Protein AF-A0A1P8F8S3-F1 (afdb_monomer_lite)

Organism: NCBI:txid1839801

Radius of gyration: 12.59 Å; chains: 1; bounding box: 38×30×22 Å

Secondary structure (DSSP, 8-state):
-----------HHHHHHHHHHHHHHTTSS-GGG-HHHHHHHHHS-HHHHHHHHHS-----

Sequence (60 aa):
MGGDGCMPSTSKKQQKVMCIAESIKKGKTPAGYSRQAAKIAGSMSEEQLKEFCETPVREQ

InterPro domains:
  IPR021553 Protein of unknwon function DUF3008 [PF11450] (10-58)

Foldseek 3Di:
DDCPPPPPLCDPVNLVLLLQLLCCLVVNHPCVVDVSSVVVVVVDDSVVSVCSNPDDNDDD

pLDDT: mean 78.38, std 18.52, range [37.41, 94.0]

Structure (mmCIF, N/CA/C/O backbone):
data_AF-A0A1P8F8S3-F1
#
_entry.id   AF-A0A1P8F8S3-F1
#
loop_
_atom_site.group_PDB
_atom_site.id
_atom_site.type_symbol
_atom_site.label_atom_id
_atom_site.label_alt_id
_atom_site.label_comp_id
_atom_site.label_asym_id
_atom_site.label_entity_id
_atom_site.label_seq_id
_atom_site.pdbx_PDB_ins_code
_atom_site.Cartn_x
_atom_site.Cartn_y
_atom_site.Cartn_z
_atom_site.occupancy
_atom_site.B_iso_or_equiv
_atom_site.auth_seq_id
_atom_site.auth_comp_id
_atom_site.auth_asym_id
_atom_site.auth_atom_id
_atom_site.pdbx_PDB_model_num
ATOM 1 N N . MET A 1 1 ? 28.092 -23.473 -1.404 1.00 40.56 1 MET A N 1
ATOM 2 C CA . MET A 1 1 ? 27.459 -22.841 -0.225 1.00 40.56 1 MET A CA 1
ATOM 3 C C . MET A 1 1 ? 27.488 -21.350 -0.506 1.00 40.56 1 MET A C 1
ATOM 5 O O . MET A 1 1 ? 28.568 -20.798 -0.561 1.00 40.56 1 MET A O 1
ATOM 9 N N . GLY A 1 2 ? 26.429 -20.728 -1.007 1.00 45.62 2 GLY A N 1
ATOM 10 C CA . GLY A 1 2 ? 25.141 -20.546 -0.347 1.00 45.62 2 GLY A CA 1
ATOM 11 C C . GLY A 1 2 ? 24.988 -19.033 -0.192 1.00 45.62 2 GLY A C 1
ATOM 12 O O . GLY A 1 2 ? 25.656 -18.439 0.642 1.00 45.62 2 GLY A O 1
ATOM 13 N N . GLY A 1 3 ? 24.211 -18.415 -1.073 1.00 39.97 3 GLY A N 1
ATOM 14 C CA . GLY A 1 3 ? 24.053 -16.966 -1.137 1.00 39.97 3 GLY A CA 1
ATOM 15 C C . GLY A 1 3 ? 22.991 -16.598 -2.159 1.00 39.97 3 GLY A C 1
ATOM 16 O O . GLY A 1 3 ? 23.223 -15.749 -3.010 1.00 39.97 3 GLY A O 1
ATOM 17 N N . ASP A 1 4 ? 21.867 -17.315 -2.105 1.00 39.44 4 ASP A N 1
ATOM 18 C CA . ASP A 1 4 ? 20.608 -16.973 -2.761 1.00 39.44 4 ASP A CA 1
ATOM 19 C C . ASP A 1 4 ? 20.115 -15.654 -2.145 1.00 39.44 4 ASP A C 1
ATOM 21 O O . ASP A 1 4 ? 19.324 -15.609 -1.205 1.00 39.44 4 ASP A O 1
ATOM 25 N N . GLY A 1 5 ? 20.731 -14.555 -2.575 1.00 37.41 5 GLY A N 1
ATOM 26 C CA . GLY A 1 5 ? 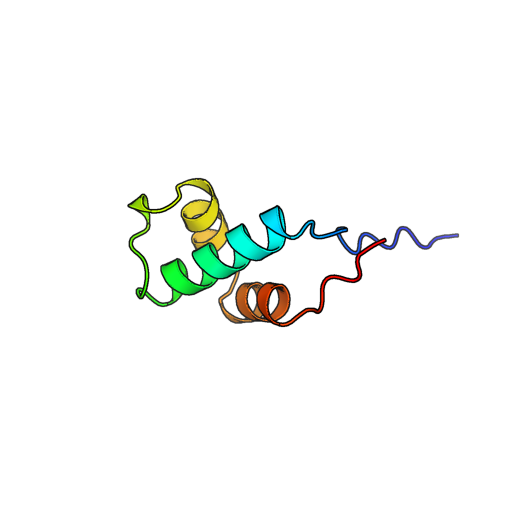20.363 -13.208 -2.188 1.00 37.41 5 GLY A CA 1
ATOM 27 C C . GLY A 1 5 ? 19.110 -12.817 -2.948 1.00 37.41 5 GLY A C 1
ATOM 28 O O . GLY A 1 5 ? 19.187 -12.016 -3.875 1.00 37.41 5 GLY A O 1
ATOM 29 N N . CYS A 1 6 ? 17.966 -13.383 -2.562 1.00 38.16 6 CYS A N 1
ATOM 30 C CA . CYS A 1 6 ? 16.634 -12.866 -2.865 1.00 38.16 6 CYS A CA 1
ATOM 31 C C . CYS A 1 6 ? 16.467 -11.449 -2.273 1.00 38.16 6 CYS A C 1
ATOM 33 O O . CYS A 1 6 ? 15.614 -11.212 -1.426 1.00 38.16 6 CYS A O 1
ATOM 35 N N . MET A 1 7 ? 17.272 -10.473 -2.698 1.00 46.06 7 MET A N 1
ATOM 36 C CA . MET A 1 7 ? 16.801 -9.097 -2.727 1.00 46.06 7 MET A CA 1
ATOM 37 C C . MET A 1 7 ? 15.926 -9.037 -3.973 1.00 46.06 7 MET A C 1
ATOM 39 O O . MET A 1 7 ? 16.460 -9.149 -5.081 1.00 46.06 7 MET A O 1
ATOM 43 N N . PRO A 1 8 ? 14.588 -8.967 -3.842 1.00 48.75 8 PRO A N 1
ATOM 44 C CA . PRO A 1 8 ? 13.750 -8.869 -5.019 1.00 48.75 8 PRO A CA 1
ATOM 45 C C . PRO A 1 8 ? 14.231 -7.633 -5.772 1.00 48.75 8 PRO A C 1
ATOM 47 O O . PRO A 1 8 ? 14.285 -6.547 -5.198 1.00 48.75 8 PRO A O 1
ATOM 50 N N . SER A 1 9 ? 14.630 -7.797 -7.034 1.00 52.09 9 SER A N 1
ATOM 51 C CA . SER A 1 9 ? 14.753 -6.675 -7.962 1.00 52.09 9 SER A CA 1
ATOM 52 C C . SER A 1 9 ? 13.371 -6.036 -8.049 1.00 52.09 9 SER A C 1
ATOM 54 O O . SER A 1 9 ? 12.553 -6.393 -8.899 1.00 52.09 9 SER A O 1
ATOM 56 N N . THR A 1 10 ? 13.060 -5.146 -7.109 1.00 59.91 10 THR A N 1
ATOM 57 C CA . THR A 1 10 ? 11.805 -4.419 -7.057 1.00 59.91 10 THR A CA 1
ATOM 58 C C . THR A 1 10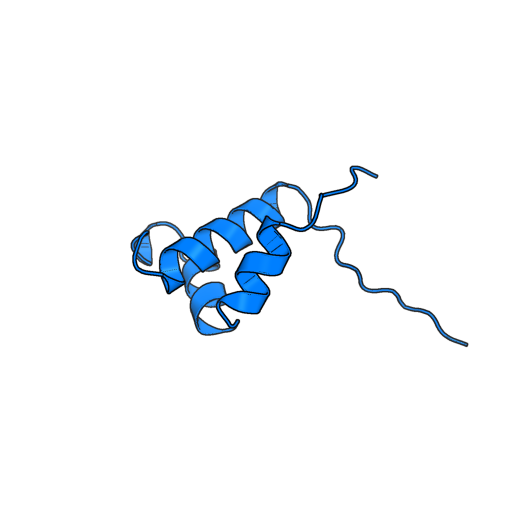 ? 11.846 -3.437 -8.202 1.00 59.91 10 THR A C 1
ATOM 60 O O . THR A 1 10 ? 12.282 -2.298 -8.089 1.00 59.91 10 THR A O 1
ATOM 63 N N . SER A 1 11 ? 11.382 -3.900 -9.361 1.00 71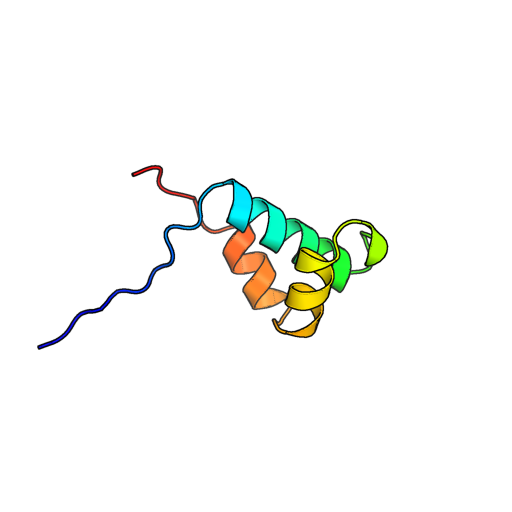.19 11 SER A N 1
ATOM 64 C CA . SER A 1 11 ? 11.062 -3.020 -10.475 1.00 71.19 11 SER A CA 1
ATOM 65 C C . SER A 1 11 ? 10.242 -1.845 -9.939 1.00 71.19 11 SER A C 1
ATOM 67 O O . SER A 1 11 ? 9.369 -2.051 -9.093 1.00 71.19 11 SER A O 1
ATOM 69 N N . LYS A 1 12 ? 10.443 -0.630 -10.467 1.00 76.75 12 LYS A N 1
ATOM 70 C CA . LYS A 1 12 ? 9.699 0.589 -10.065 1.00 76.75 12 LYS A CA 1
ATOM 71 C C . LYS A 1 12 ? 8.182 0.353 -9.921 1.00 76.75 12 LYS A C 1
ATOM 73 O O . LYS A 1 12 ? 7.520 0.939 -9.069 1.00 76.75 12 LYS A O 1
ATOM 78 N N . LYS A 1 13 ? 7.626 -0.564 -10.724 1.00 81.19 13 LYS A N 1
ATOM 79 C CA . LYS A 1 13 ? 6.231 -1.030 -10.648 1.00 81.19 13 LYS A CA 1
ATOM 80 C C . LYS A 1 13 ? 5.886 -1.744 -9.331 1.00 81.19 13 LYS A C 1
ATOM 82 O O . LYS A 1 13 ? 4.855 -1.429 -8.748 1.00 81.19 13 LYS A O 1
ATOM 87 N N . GLN A 1 14 ? 6.717 -2.672 -8.855 1.00 82.62 14 GLN A N 1
ATOM 88 C CA . GLN A 1 14 ? 6.520 -3.343 -7.565 1.00 82.62 14 GLN A CA 1
ATOM 89 C C . GLN A 1 14 ? 6.664 -2.366 -6.401 1.00 82.62 14 GLN A C 1
ATOM 91 O O . GLN A 1 14 ? 5.798 -2.354 -5.532 1.00 82.62 14 GLN A O 1
ATOM 96 N N . GLN A 1 15 ? 7.682 -1.499 -6.421 1.00 85.31 15 GLN A N 1
ATOM 97 C CA . GLN A 1 15 ? 7.838 -0.468 -5.391 1.00 85.31 15 GLN A CA 1
ATOM 98 C C . GLN A 1 15 ? 6.593 0.423 -5.304 1.00 85.31 15 GLN A C 1
ATOM 100 O O . GLN A 1 15 ? 6.060 0.652 -4.222 1.00 85.31 15 GLN A O 1
ATOM 105 N N . LYS A 1 16 ? 6.054 0.848 -6.452 1.00 88.19 16 LYS A N 1
ATOM 106 C CA . LYS A 1 16 ? 4.816 1.631 -6.496 1.00 88.19 16 LYS A CA 1
ATOM 107 C C . LYS A 1 16 ? 3.640 0.899 -5.843 1.00 88.19 16 LYS A C 1
ATOM 109 O O . LYS A 1 16 ? 2.883 1.516 -5.102 1.00 88.19 16 LYS A O 1
ATOM 114 N N . VAL A 1 17 ? 3.486 -0.403 -6.089 1.00 90.50 17 VAL A N 1
ATOM 115 C CA . VAL A 1 17 ? 2.429 -1.211 -5.458 1.00 90.50 17 VAL A CA 1
ATOM 116 C C . VAL A 1 17 ? 2.628 -1.300 -3.941 1.00 90.50 17 VAL A C 1
ATOM 118 O O . VAL A 1 17 ? 1.646 -1.164 -3.214 1.00 90.50 17 VAL A O 1
ATOM 121 N N . MET A 1 18 ? 3.867 -1.449 -3.464 1.00 91.06 18 MET A N 1
ATOM 122 C CA . MET A 1 18 ? 4.179 -1.439 -2.028 1.00 91.06 18 MET A CA 1
ATOM 123 C C . MET A 1 18 ? 3.839 -0.090 -1.379 1.00 91.06 18 MET A C 1
ATOM 125 O O . MET A 1 18 ? 3.217 -0.063 -0.322 1.00 91.06 18 MET A O 1
ATOM 129 N N . CYS A 1 19 ? 4.114 1.033 -2.048 1.00 90.75 19 CYS A N 1
ATOM 130 C CA . CYS A 1 19 ? 3.755 2.358 -1.527 1.00 90.75 19 CYS A CA 1
ATOM 131 C C . CYS A 1 19 ? 2.261 2.643 -1.512 1.00 90.75 19 CYS A C 1
ATOM 133 O O . CYS A 1 19 ? 1.743 3.292 -0.598 1.00 90.75 19 CYS A O 1
ATOM 135 N N . ILE A 1 20 ? 1.537 2.120 -2.498 1.00 92.19 20 ILE A N 1
ATOM 136 C CA . ILE A 1 20 ? 0.078 2.161 -2.475 1.00 92.19 20 ILE A CA 1
ATOM 137 C C . ILE A 1 20 ? -0.435 1.296 -1.317 1.00 92.19 20 ILE A C 1
ATOM 139 O O . ILE A 1 20 ? -1.361 1.703 -0.623 1.00 92.19 20 ILE A O 1
ATOM 143 N N . ALA A 1 21 ? 0.176 0.135 -1.070 1.00 93.62 21 ALA A N 1
ATOM 144 C CA . ALA A 1 21 ? -0.200 -0.738 0.037 1.00 93.62 21 ALA A CA 1
ATOM 145 C C . ALA A 1 21 ? 0.042 -0.061 1.395 1.00 93.62 21 ALA A C 1
ATOM 147 O O . ALA A 1 21 ? -0.842 -0.098 2.247 1.00 93.62 21 ALA A O 1
ATOM 148 N N . GLU A 1 22 ? 1.171 0.632 1.574 1.00 94.00 22 GLU A N 1
ATOM 149 C CA . GLU A 1 22 ? 1.435 1.457 2.761 1.00 94.00 22 GLU A CA 1
ATOM 150 C C . GLU A 1 22 ? 0.338 2.512 2.957 1.00 94.00 22 GLU A C 1
ATOM 152 O O . GLU A 1 22 ? -0.240 2.641 4.036 1.00 94.00 22 GLU A O 1
ATOM 157 N N . SER A 1 23 ? -0.00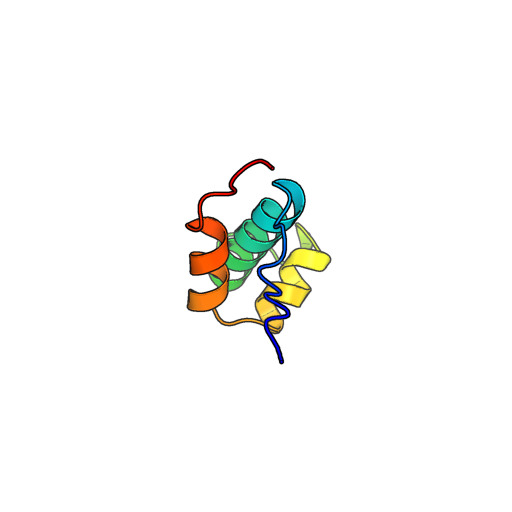5 3.229 1.883 1.00 93.38 23 SER A N 1
ATOM 158 C CA . SER A 1 23 ? -1.029 4.277 1.912 1.00 93.38 23 SER A CA 1
ATOM 159 C C . SER A 1 23 ? -2.419 3.723 2.241 1.00 93.38 23 SER A C 1
ATOM 161 O O . SER A 1 23 ? -3.184 4.375 2.954 1.00 93.38 23 SER A O 1
ATOM 163 N N . ILE A 1 24 ? -2.739 2.513 1.766 1.00 93.75 24 ILE A N 1
ATOM 164 C CA . ILE A 1 24 ? -3.971 1.797 2.121 1.00 93.75 24 ILE A CA 1
ATOM 165 C C . ILE A 1 24 ? -3.954 1.397 3.595 1.00 93.75 24 ILE A C 1
ATOM 167 O O . ILE A 1 24 ? -4.938 1.621 4.296 1.00 93.75 24 ILE A O 1
ATOM 171 N N . LYS A 1 25 ? -2.836 0.853 4.089 1.00 92.19 25 LYS A N 1
ATOM 172 C CA . LYS A 1 25 ? -2.700 0.436 5.489 1.00 92.19 25 LYS A CA 1
ATOM 173 C C . LYS A 1 25 ? -2.839 1.616 6.457 1.00 92.19 25 LYS A C 1
ATOM 175 O O . LYS A 1 25 ? -3.496 1.483 7.481 1.00 92.19 25 LYS A O 1
ATOM 180 N N . LYS A 1 26 ? -2.311 2.785 6.078 1.00 91.00 26 LYS A N 1
ATOM 181 C CA . LYS A 1 26 ? -2.453 4.062 6.802 1.00 91.00 26 LYS A CA 1
ATOM 182 C C . LYS A 1 26 ? -3.839 4.707 6.677 1.00 91.00 26 LYS A C 1
ATOM 184 O O . LYS A 1 26 ? -4.056 5.779 7.233 1.00 91.00 26 LYS A O 1
ATOM 189 N N . GLY A 1 27 ? -4.755 4.126 5.899 1.00 90.62 27 GLY A N 1
ATOM 190 C CA . GLY A 1 27 ? -6.090 4.683 5.656 1.00 90.62 27 GLY A CA 1
ATOM 191 C C . GLY A 1 27 ? -6.112 5.938 4.775 1.00 90.62 27 GLY A C 1
ATOM 192 O O . GLY A 1 27 ? -7.156 6.566 4.632 1.00 90.62 27 GLY A O 1
ATOM 193 N N . LYS A 1 28 ? -4.985 6.309 4.154 1.00 91.31 28 LYS A N 1
ATOM 194 C CA . LYS A 1 28 ? -4.887 7.460 3.237 1.00 91.31 28 LYS A CA 1
ATOM 195 C C . LYS A 1 28 ? -5.425 7.144 1.844 1.00 91.31 28 LYS A C 1
ATOM 197 O O . LYS A 1 28 ? -5.780 8.045 1.091 1.00 91.31 28 LYS A O 1
ATOM 202 N N . THR A 1 29 ? -5.448 5.866 1.475 1.00 93.00 29 THR A N 1
ATOM 203 C CA . THR A 1 29 ? -5.933 5.389 0.180 1.00 93.00 29 THR A CA 1
ATOM 204 C C . THR A 1 29 ? -6.996 4.314 0.395 1.00 93.00 29 THR A C 1
ATOM 206 O O . THR A 1 29 ? -6.781 3.399 1.188 1.00 93.00 29 THR A O 1
ATOM 209 N N . PRO A 1 30 ? -8.144 4.371 -0.298 1.00 90.81 30 PRO A N 1
ATOM 210 C CA . PRO A 1 30 ? -9.151 3.327 -0.173 1.00 90.81 30 PRO A CA 1
ATOM 211 C C . PRO A 1 30 ? -8.629 2.001 -0.742 1.00 90.81 30 PRO A C 1
ATOM 213 O O . PRO A 1 30 ? -8.016 1.971 -1.808 1.00 90.81 30 PRO A O 1
ATOM 216 N N . ALA A 1 31 ? -8.941 0.881 -0.084 1.00 87.75 31 ALA A N 1
ATOM 217 C CA . ALA A 1 31 ? -8.549 -0.463 -0.532 1.00 87.75 31 ALA A CA 1
ATOM 218 C C . ALA A 1 31 ? -9.034 -0.806 -1.960 1.00 87.75 31 ALA A C 1
ATOM 220 O O . ALA A 1 31 ? -8.432 -1.627 -2.651 1.00 87.75 31 ALA A O 1
ATOM 221 N N . GLY A 1 32 ? -10.096 -0.143 -2.433 1.00 90.44 32 GLY A N 1
ATOM 222 C CA . GLY A 1 32 ? -10.594 -0.265 -3.805 1.00 90.44 32 GLY A CA 1
ATOM 223 C C . GLY A 1 32 ? -9.680 0.341 -4.877 1.00 90.44 32 GLY A C 1
ATOM 224 O O . GLY A 1 32 ? -9.815 -0.017 -6.042 1.00 90.44 32 GLY A O 1
ATOM 225 N N . TYR A 1 33 ? -8.731 1.210 -4.506 1.00 91.00 33 TYR A N 1
ATOM 226 C CA . TYR A 1 33 ? -7.800 1.844 -5.446 1.00 91.00 33 TYR A CA 1
ATOM 227 C C . TYR A 1 33 ? -6.893 0.822 -6.143 1.00 91.00 33 TYR A C 1
ATOM 229 O O . TYR A 1 33 ? -6.588 0.943 -7.326 1.00 91.00 33 TYR A O 1
ATOM 237 N N . SER A 1 34 ? -6.472 -0.216 -5.416 1.00 90.50 34 SER A N 1
ATOM 238 C CA . SER A 1 34 ? -5.724 -1.332 -5.985 1.00 90.50 34 SER A CA 1
ATOM 239 C C . SER A 1 34 ? -5.944 -2.589 -5.158 1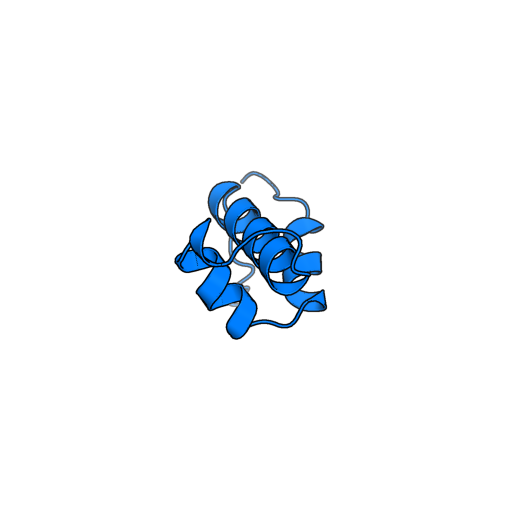.00 90.50 34 SER A C 1
ATOM 241 O O . SER A 1 34 ? -5.507 -2.678 -4.010 1.00 90.50 34 SER A O 1
ATOM 243 N N . ARG A 1 35 ? -6.573 -3.604 -5.768 1.00 91.75 35 ARG A N 1
ATOM 244 C CA . ARG A 1 35 ? -6.794 -4.906 -5.116 1.00 91.75 35 ARG A CA 1
ATOM 245 C C . ARG A 1 35 ? -5.487 -5.571 -4.701 1.00 91.75 35 ARG A C 1
ATOM 247 O O . ARG A 1 35 ? -5.429 -6.193 -3.646 1.00 91.75 35 ARG A O 1
ATOM 254 N N . GLN A 1 36 ? -4.449 -5.456 -5.530 1.00 90.94 36 GLN A N 1
ATOM 255 C CA . GLN A 1 36 ? -3.150 -6.055 -5.239 1.00 90.94 36 GLN A CA 1
ATOM 256 C C . GLN A 1 36 ? -2.501 -5.372 -4.034 1.00 90.94 36 GLN A C 1
ATOM 258 O O . GLN A 1 36 ? -2.082 -6.052 -3.102 1.00 90.94 36 GLN A O 1
ATOM 263 N N . ALA A 1 37 ? -2.500 -4.039 -4.011 1.00 91.19 37 ALA A N 1
ATOM 264 C CA . ALA A 1 37 ? -1.950 -3.273 -2.902 1.00 91.19 37 ALA A CA 1
ATOM 265 C C . ALA A 1 37 ? -2.741 -3.486 -1.602 1.00 91.19 37 ALA A C 1
ATOM 267 O O . ALA A 1 37 ? -2.141 -3.649 -0.548 1.00 91.19 37 ALA A O 1
ATOM 268 N N . ALA A 1 38 ? -4.073 -3.576 -1.668 1.00 93.31 38 ALA A N 1
ATOM 269 C CA . ALA A 1 38 ? -4.903 -3.883 -0.504 1.00 93.31 38 ALA A CA 1
ATOM 270 C C . ALA A 1 38 ? -4.593 -5.265 0.088 1.00 93.31 38 ALA A C 1
ATOM 272 O O . ALA A 1 38 ? -4.544 -5.426 1.305 1.00 93.31 38 ALA A O 1
ATOM 273 N N . LYS A 1 39 ? -4.334 -6.259 -0.770 1.00 93.81 39 LYS A N 1
ATOM 274 C CA . LYS A 1 39 ? -3.952 -7.603 -0.327 1.00 93.81 39 LYS A CA 1
ATOM 275 C C . LYS A 1 39 ? -2.608 -7.579 0.406 1.00 93.81 39 LYS A C 1
ATOM 277 O O . LYS A 1 39 ? -2.498 -8.134 1.491 1.00 93.81 39 LYS A O 1
ATOM 282 N N . ILE A 1 40 ? -1.624 -6.867 -0.144 1.00 91.38 40 ILE A N 1
ATOM 283 C CA . ILE A 1 40 ? -0.299 -6.697 0.471 1.00 91.38 40 ILE A CA 1
ATOM 284 C C . ILE A 1 40 ? -0.406 -5.904 1.784 1.00 91.38 40 ILE A C 1
ATOM 286 O O . ILE A 1 40 ? 0.188 -6.303 2.780 1.00 91.38 40 ILE A O 1
ATOM 290 N N . ALA A 1 41 ? -1.221 -4.847 1.830 1.00 92.00 41 ALA A N 1
ATOM 291 C CA . ALA A 1 41 ? -1.483 -4.063 3.039 1.00 92.00 41 ALA A CA 1
ATOM 292 C C . ALA A 1 41 ? -2.051 -4.912 4.193 1.00 92.00 41 ALA A C 1
ATOM 294 O O . ALA A 1 41 ? -1.800 -4.618 5.364 1.00 92.00 41 ALA A O 1
ATOM 295 N N . GLY A 1 42 ? -2.803 -5.971 3.869 1.00 90.38 42 GLY A N 1
ATOM 296 C CA . GLY A 1 42 ? -3.290 -6.958 4.834 1.00 90.38 42 GLY A CA 1
ATOM 297 C C . GLY A 1 42 ? -2.264 -8.031 5.217 1.00 90.38 42 GLY A C 1
ATOM 298 O O . GLY A 1 42 ? -2.353 -8.578 6.310 1.00 90.38 42 GLY A O 1
ATOM 299 N N . SER A 1 43 ? -1.290 -8.326 4.353 1.00 90.94 43 SER A N 1
ATOM 300 C CA . SER A 1 43 ? -0.283 -9.376 4.579 1.00 90.94 43 SER A CA 1
ATOM 301 C C . SER A 1 43 ? 1.033 -8.876 5.185 1.00 90.94 43 SER A C 1
ATOM 303 O O . SER A 1 43 ? 1.750 -9.672 5.779 1.00 90.94 43 SER A O 1
ATOM 305 N N . MET A 1 44 ? 1.364 -7.591 5.046 1.00 88.19 44 MET A N 1
ATOM 306 C CA . MET A 1 44 ? 2.617 -7.001 5.539 1.00 88.19 44 MET A CA 1
ATOM 307 C C . MET A 1 44 ? 2.359 -5.911 6.578 1.00 88.19 44 MET A C 1
ATOM 309 O O . MET A 1 44 ? 1.315 -5.255 6.561 1.00 88.19 44 MET A O 1
ATOM 313 N N . SER A 1 45 ? 3.316 -5.694 7.478 1.00 89.88 45 SER A N 1
ATOM 314 C CA . SER A 1 45 ? 3.286 -4.595 8.451 1.00 89.88 45 SER A CA 1
ATOM 315 C C . SER A 1 45 ? 3.563 -3.244 7.791 1.00 89.88 45 SER A C 1
ATOM 317 O O . SER A 1 45 ? 4.158 -3.175 6.719 1.00 89.88 45 SER A O 1
ATOM 319 N N . GLU A 1 46 ? 3.144 -2.155 8.440 1.00 88.25 46 GLU A N 1
ATOM 320 C CA . GLU A 1 46 ? 3.398 -0.800 7.935 1.00 88.25 46 GLU A CA 1
ATOM 321 C C . GLU A 1 46 ? 4.897 -0.534 7.755 1.00 88.25 46 GLU A C 1
ATOM 323 O O . GLU A 1 46 ? 5.303 -0.027 6.716 1.00 88.25 46 GLU A O 1
ATOM 328 N N . GLU A 1 47 ? 5.714 -0.931 8.732 1.00 87.56 47 GLU A N 1
ATOM 329 C CA . GLU A 1 47 ? 7.169 -0.740 8.705 1.00 87.56 47 GLU A CA 1
ATOM 330 C C . GLU A 1 47 ? 7.821 -1.439 7.512 1.00 87.56 47 GLU A C 1
ATOM 332 O O . GLU A 1 47 ? 8.633 -0.843 6.812 1.00 87.56 47 GLU A O 1
ATOM 337 N N . GLN A 1 48 ? 7.394 -2.670 7.219 1.00 86.50 48 GLN A N 1
ATOM 338 C CA . GLN A 1 48 ? 7.856 -3.407 6.045 1.00 86.50 48 GLN A CA 1
ATOM 339 C C . GLN A 1 48 ? 7.489 -2.671 4.753 1.00 86.50 48 GLN A C 1
ATOM 341 O O . GLN A 1 48 ? 8.330 -2.489 3.882 1.00 86.50 48 GLN A O 1
ATOM 346 N N . LEU A 1 49 ? 6.247 -2.199 4.630 1.00 88.50 49 LEU A N 1
ATOM 347 C CA . LEU A 1 49 ? 5.795 -1.459 3.448 1.00 88.50 49 LEU A CA 1
ATOM 348 C C . LEU A 1 49 ? 6.564 -0.142 3.259 1.00 88.50 49 LEU A C 1
ATOM 350 O O . LEU A 1 49 ? 6.922 0.196 2.130 1.00 88.50 49 LEU A O 1
ATOM 354 N N . LYS A 1 50 ? 6.858 0.552 4.363 1.00 86.81 50 LYS A N 1
ATOM 355 C CA . LYS A 1 50 ? 7.659 1.779 4.390 1.00 86.81 50 LYS A CA 1
ATOM 356 C C . LYS A 1 50 ? 9.090 1.527 3.927 1.00 86.81 50 LYS A C 1
ATOM 358 O O . LYS A 1 50 ? 9.592 2.261 3.078 1.00 86.81 50 LYS A O 1
ATOM 363 N N . GLU A 1 51 ? 9.715 0.455 4.409 1.00 85.19 51 GLU A N 1
ATOM 364 C CA . GLU A 1 51 ? 11.058 0.048 3.990 1.00 85.19 51 GLU A CA 1
ATOM 365 C C . GLU A 1 51 ? 11.123 -0.168 2.471 1.00 85.19 51 GLU A C 1
ATOM 367 O O . GLU A 1 51 ? 12.024 0.343 1.808 1.00 85.19 51 GLU A O 1
ATOM 372 N N . PHE A 1 52 ? 10.115 -0.815 1.879 1.00 83.19 52 PHE A N 1
ATOM 373 C CA . PHE A 1 52 ? 10.032 -0.981 0.424 1.00 83.19 52 PHE A CA 1
ATOM 374 C C . PHE A 1 52 ? 9.909 0.347 -0.341 1.00 83.19 52 PHE A C 1
ATOM 376 O O . PHE A 1 52 ? 10.433 0.460 -1.454 1.00 83.19 52 PHE A O 1
ATOM 383 N N . CYS A 1 53 ? 9.238 1.353 0.221 1.00 81.06 53 CYS A N 1
ATOM 384 C CA . CYS A 1 53 ? 9.141 2.680 -0.390 1.00 81.06 53 CYS A CA 1
ATOM 385 C C . CYS A 1 53 ? 10.421 3.492 -0.298 1.00 81.06 53 CYS A C 1
ATOM 387 O O . CYS A 1 53 ? 10.753 4.211 -1.237 1.00 81.06 53 CYS A O 1
ATOM 389 N N . GLU A 1 54 ? 11.116 3.398 0.829 1.00 81.50 54 GLU A N 1
ATOM 390 C CA . GLU A 1 54 ? 12.334 4.164 1.081 1.00 81.50 54 GLU A CA 1
ATOM 391 C C . GLU A 1 54 ? 13.574 3.493 0.476 1.00 81.50 54 GLU A C 1
ATOM 393 O O . GLU A 1 54 ? 14.577 4.166 0.239 1.00 81.50 54 GLU A O 1
ATOM 398 N N . THR A 1 55 ? 13.510 2.191 0.172 1.00 77.00 55 THR A N 1
ATOM 399 C CA . THR A 1 55 ? 14.623 1.470 -0.451 1.00 77.00 55 THR A CA 1
ATOM 400 C C . THR A 1 55 ? 14.889 2.016 -1.860 1.00 77.00 55 THR A C 1
ATOM 402 O O . THR A 1 55 ? 14.018 1.935 -2.732 1.00 77.00 55 THR A O 1
ATOM 405 N N . PRO A 1 56 ? 16.090 2.554 -2.137 1.00 62.47 56 PRO A N 1
ATOM 406 C CA . PRO A 1 56 ? 16.425 3.048 -3.462 1.00 62.47 56 PRO A CA 1
ATOM 407 C C . PRO A 1 56 ? 16.482 1.878 -4.446 1.00 62.47 56 PRO A C 1
ATOM 409 O O . PRO A 1 56 ? 17.302 0.968 -4.310 1.00 62.47 56 PRO A O 1
ATOM 412 N N . VAL A 1 57 ? 15.618 1.909 -5.462 1.00 62.69 57 VAL A N 1
ATOM 413 C CA . VAL A 1 57 ? 15.668 0.954 -6.572 1.00 62.69 57 VAL A CA 1
ATOM 414 C C . VAL A 1 57 ? 16.932 1.252 -7.365 1.00 62.69 57 VAL A C 1
ATOM 416 O O . VAL A 1 57 ? 16.980 2.213 -8.133 1.00 62.69 57 VAL A O 1
ATOM 419 N N . ARG A 1 58 ? 17.979 0.448 -7.162 1.00 51.78 58 ARG A N 1
ATOM 420 C CA . ARG A 1 58 ? 19.109 0.420 -8.091 1.00 51.78 58 ARG A CA 1
ATOM 421 C C . ARG A 1 58 ? 18.592 -0.180 -9.390 1.00 51.78 58 ARG A C 1
ATOM 423 O O . ARG A 1 58 ? 18.245 -1.357 -9.432 1.00 51.78 58 ARG A O 1
ATOM 430 N N . GLU A 1 59 ? 18.474 0.657 -10.415 1.00 48.94 59 GLU A N 1
ATOM 431 C CA . GLU A 1 59 ? 18.272 0.188 -11.782 1.00 48.94 59 GLU A CA 1
ATOM 432 C C . GLU A 1 59 ? 19.496 -0.666 -12.137 1.00 48.94 59 GLU A C 1
ATOM 434 O O . GLU A 1 59 ? 20.617 -0.157 -12.133 1.00 48.94 59 GLU A O 1
ATOM 439 N N . GLN A 1 60 ? 19.281 -1.975 -12.300 1.0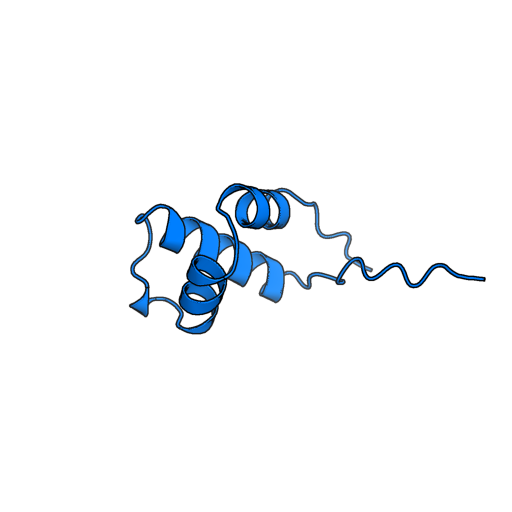0 46.44 60 GLN A N 1
ATOM 440 C CA . GLN A 1 60 ? 20.266 -2.873 -12.901 1.00 46.44 60 GLN A CA 1
ATOM 441 C C . GLN A 1 60 ? 20.215 -2.738 -14.418 1.00 46.44 60 GLN A C 1
ATOM 443 O O . GLN A 1 60 ? 19.081 -2.654 -14.948 1.00 46.44 60 GLN A O 1
#